Protein AF-A0A1G1LRD0-F1 (afdb_monomer)

Nearest PDB structures (foldseek):
  6spf-assembly1_M  TM=2.568E-01  e=2.663E+00  Pseudomonas aeruginosa
  9g6k-assembly1_Lw  TM=2.158E-01  e=2.663E+00  Toxoplasma gondii

Foldseek 3Di:
DPDPVVVVVVPPDPPPPPDQAWPDDDPFKTFRFLPLPDDCPVVCVVLVVQVFDWDQFDFPDDPPPPPPDDGDRGGTTMTGHD

Solvent-accessible surface area (backbone atoms only — not comparable to full-atom values): 5286 Å² total; per-residue (Å²): 145,87,76,71,76,70,64,70,70,72,74,70,69,83,75,75,81,75,73,73,69,69,71,47,78,53,99,47,34,34,27,43,45,66,60,89,83,58,80,56,67,64,52,45,53,54,20,51,75,71,67,26,50,68,34,83,64,26,70,79,62,70,83,87,52,74,90,80,63,90,68,77,96,50,56,14,37,23,23,44,41,130

Secondary structure (DSSP, 8-state):
--SSTTTGGG------------SEEETTEEEEES-TTS--HHHHHHHHHTT-EEEEEE-SS-SSS-TTS------EEEEE--

Structure (mmCIF, N/CA/C/O backbone):
data_AF-A0A1G1LRD0-F1
#
_entry.id   AF-A0A1G1LRD0-F1
#
loop_
_atom_site.group_PDB
_atom_site.id
_atom_site.type_symbol
_atom_site.label_atom_id
_atom_site.label_alt_id
_atom_site.label_comp_id
_atom_site.label_asym_id
_atom_site.label_entity_id
_atom_site.label_seq_id
_atom_site.pdbx_PDB_ins_code
_atom_site.Cartn_x
_atom_site.Cartn_y
_atom_site.Cartn_z
_atom_site.occupancy
_atom_site.B_iso_or_equiv
_atom_site.auth_seq_id
_atom_site.auth_comp_id
_atom_site.auth_asym_id
_atom_site.auth_atom_id
_atom_site.pdbx_PDB_model_num
ATOM 1 N N . MET A 1 1 ? -10.878 -17.514 49.936 1.00 56.44 1 MET A N 1
ATOM 2 C CA . MET A 1 1 ? -10.926 -18.097 48.573 1.00 56.44 1 MET A CA 1
ATOM 3 C C . MET A 1 1 ? -11.876 -17.317 47.645 1.00 56.44 1 MET A C 1
ATOM 5 O O . MET A 1 1 ? -12.647 -17.927 46.923 1.00 56.44 1 MET A O 1
ATOM 9 N N . LEU A 1 2 ? -11.853 -15.973 47.637 1.00 51.84 2 LEU A N 1
ATOM 10 C CA . LEU A 1 2 ? -12.744 -15.184 46.759 1.00 51.84 2 LEU A CA 1
ATOM 11 C C . LEU A 1 2 ? -12.167 -13.804 46.373 1.00 51.84 2 LEU A C 1
ATOM 13 O O . LEU A 1 2 ? -12.908 -12.851 46.188 1.00 51.84 2 LEU A O 1
ATOM 17 N N . GLN A 1 3 ? -10.837 -13.669 46.301 1.00 48.41 3 GLN A N 1
ATOM 18 C CA . GLN A 1 3 ? -10.178 -12.411 45.892 1.00 48.41 3 GLN A CA 1
ATOM 19 C C . GLN A 1 3 ? -9.198 -12.572 44.720 1.00 48.41 3 GLN A C 1
ATOM 21 O O . GLN A 1 3 ? -8.678 -11.585 44.221 1.00 48.41 3 GLN A O 1
ATOM 26 N N . ILE A 1 4 ? -8.963 -13.799 44.245 1.00 53.09 4 ILE A N 1
ATOM 27 C CA . ILE A 1 4 ? -8.019 -14.058 43.143 1.00 53.09 4 ILE A CA 1
ATOM 28 C C . ILE A 1 4 ? -8.734 -13.991 41.776 1.00 53.09 4 ILE A C 1
ATOM 30 O O . ILE A 1 4 ? -8.102 -13.768 40.749 1.00 53.09 4 ILE A O 1
ATOM 34 N N . LEU A 1 5 ? -10.070 -14.112 41.750 1.00 46.19 5 LEU A N 1
ATOM 35 C CA . LEU A 1 5 ? -10.846 -14.220 40.508 1.00 46.19 5 LEU A CA 1
ATOM 36 C C . LEU A 1 5 ? -10.982 -12.894 39.729 1.00 46.19 5 LEU A C 1
ATOM 38 O O . LEU A 1 5 ? -11.246 -12.923 38.534 1.00 46.19 5 LEU A O 1
ATOM 42 N N . THR A 1 6 ? -10.775 -11.733 40.359 1.00 48.44 6 THR A N 1
ATOM 43 C CA . THR A 1 6 ? -10.913 -10.417 39.702 1.00 48.44 6 THR A CA 1
ATOM 44 C C . THR A 1 6 ? -9.678 -9.971 38.922 1.00 48.44 6 THR A C 1
ATOM 46 O O . THR A 1 6 ? -9.806 -9.158 38.012 1.00 48.44 6 THR A O 1
ATOM 49 N N . VAL A 1 7 ? -8.487 -10.499 39.220 1.00 48.22 7 VAL A N 1
ATOM 50 C CA . VAL A 1 7 ? -7.245 -10.047 38.559 1.00 48.22 7 VAL A CA 1
ATOM 51 C C . VAL A 1 7 ? -7.086 -10.658 37.160 1.00 48.22 7 VAL A C 1
ATOM 53 O O . VAL A 1 7 ? -6.500 -10.040 36.276 1.00 48.22 7 VAL A O 1
ATOM 56 N N . VAL A 1 8 ? -7.663 -11.839 36.918 1.00 51.66 8 VAL A N 1
ATOM 57 C CA . VAL A 1 8 ? -7.488 -12.575 35.652 1.00 51.66 8 VAL A CA 1
ATOM 58 C C . VAL A 1 8 ? -8.260 -11.937 34.483 1.00 51.66 8 VAL A C 1
ATOM 60 O O . VAL A 1 8 ? -7.880 -12.124 33.332 1.00 51.66 8 VAL A O 1
ATOM 63 N N . LEU A 1 9 ? -9.289 -11.118 34.745 1.00 48.16 9 LEU A N 1
ATOM 64 C CA . LEU A 1 9 ? -10.085 -10.479 33.683 1.00 48.16 9 LEU A CA 1
ATOM 65 C C . LEU A 1 9 ? -9.470 -9.187 33.105 1.00 48.16 9 LEU A C 1
ATOM 67 O O . LEU A 1 9 ? -9.940 -8.706 32.079 1.00 48.16 9 LEU A O 1
ATOM 71 N N . LEU A 1 10 ? -8.431 -8.620 33.733 1.00 50.59 10 LEU A N 1
ATOM 72 C CA . LEU A 1 10 ? -7.790 -7.368 33.291 1.00 50.59 10 LEU A CA 1
ATOM 73 C C . LEU A 1 10 ? -6.579 -7.577 32.367 1.00 50.59 10 LEU A C 1
ATOM 75 O O . LEU A 1 10 ? -6.029 -6.606 31.859 1.00 50.59 10 LEU A O 1
ATOM 79 N N . MET A 1 11 ? -6.193 -8.824 32.078 1.00 51.84 11 MET A N 1
ATOM 80 C CA . MET A 1 11 ? -5.182 -9.143 31.053 1.00 51.84 11 MET A CA 1
ATOM 81 C C . MET A 1 11 ? -5.784 -9.211 29.636 1.00 51.84 11 MET A C 1
ATOM 83 O O . MET A 1 11 ? -5.290 -9.917 28.759 1.00 51.84 11 MET A O 1
ATOM 87 N N . GLY A 1 12 ? -6.886 -8.495 29.409 1.00 52.44 12 GLY A N 1
ATOM 88 C CA . GLY A 1 12 ? -7.530 -8.386 28.111 1.00 52.44 12 GLY A CA 1
ATOM 89 C C . GLY A 1 12 ? -6.761 -7.442 27.191 1.00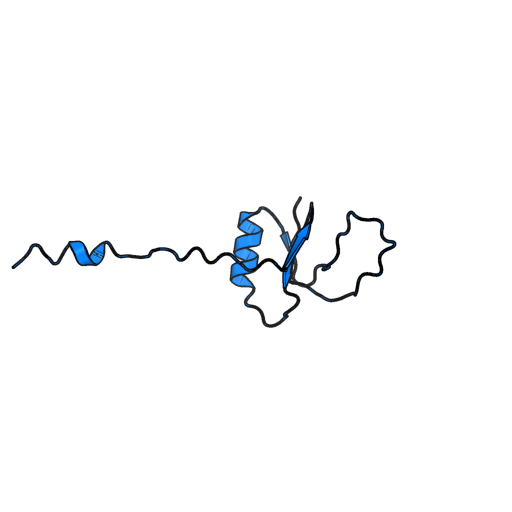 52.44 12 GLY A C 1
ATOM 90 O O . GLY A 1 12 ? -6.876 -6.230 27.314 1.00 52.44 12 GLY A O 1
ATOM 91 N N . MET A 1 13 ? -6.059 -8.035 26.223 1.00 57.91 13 MET A N 1
ATOM 92 C CA . MET A 1 13 ? -5.717 -7.434 24.929 1.00 57.91 13 MET A CA 1
ATOM 93 C C . MET A 1 13 ? -4.670 -6.313 24.978 1.00 57.91 13 MET A C 1
ATOM 95 O O . MET A 1 13 ? -4.952 -5.142 24.733 1.00 57.91 13 MET A O 1
ATOM 99 N N . LEU A 1 14 ? -3.402 -6.698 25.151 1.00 53.12 14 LEU A N 1
ATOM 100 C CA . LEU A 1 14 ? -2.333 -5.950 24.495 1.00 53.12 14 LEU A CA 1
ATOM 101 C C . LEU A 1 14 ? -2.581 -6.068 22.987 1.00 53.12 14 LEU A C 1
ATOM 103 O O . LEU A 1 14 ? -2.245 -7.085 22.383 1.00 53.12 14 LEU A O 1
ATOM 107 N N . ALA A 1 15 ? -3.236 -5.062 22.404 1.00 54.31 15 ALA A N 1
ATOM 108 C CA . ALA A 1 15 ? -3.313 -4.890 20.964 1.00 54.31 15 ALA A CA 1
ATOM 109 C C . ALA A 1 15 ? -1.874 -4.887 20.448 1.00 54.31 15 ALA A C 1
ATOM 111 O O . ALA A 1 15 ? -1.122 -3.931 20.648 1.00 54.31 15 ALA A O 1
ATOM 112 N N . GLN A 1 16 ? -1.460 -6.014 19.877 1.00 48.75 16 GLN A N 1
ATOM 113 C CA . GLN A 1 16 ? -0.162 -6.149 19.255 1.00 48.75 16 GLN A CA 1
ATOM 114 C C . GLN A 1 16 ? -0.154 -5.099 18.149 1.00 48.75 16 GLN A C 1
ATOM 116 O O . GLN A 1 16 ? -0.930 -5.193 17.199 1.00 48.75 16 GLN A O 1
ATOM 121 N N . LYS A 1 17 ? 0.625 -4.028 18.337 1.00 48.06 17 LYS A N 1
ATOM 122 C CA . LYS A 1 17 ? 0.814 -2.973 17.344 1.00 48.06 17 LYS A CA 1
ATOM 123 C C . LYS A 1 17 ? 1.549 -3.611 16.170 1.00 48.06 17 LYS A C 1
ATOM 125 O O . LYS A 1 17 ? 2.768 -3.531 16.081 1.00 48.06 17 LYS A O 1
ATOM 130 N N . SER A 1 18 ? 0.803 -4.329 15.338 1.00 55.22 18 SER A N 1
ATOM 131 C CA . SER A 1 18 ? 1.275 -4.868 14.078 1.00 55.22 18 SER A CA 1
ATOM 132 C C . SER A 1 18 ? 1.593 -3.660 13.213 1.00 55.22 18 SER A C 1
ATOM 134 O O . SER A 1 18 ? 0.693 -2.962 12.744 1.00 55.22 18 SER A O 1
ATOM 136 N N . SER A 1 19 ? 2.876 -3.314 13.118 1.00 78.31 19 SER A N 1
ATOM 137 C CA . SER A 1 19 ? 3.308 -2.353 12.117 1.00 78.31 19 SER A CA 1
ATOM 138 C C . SER A 1 19 ? 3.165 -3.040 10.771 1.00 78.31 19 SER A C 1
ATOM 140 O O . SER A 1 19 ? 3.846 -4.034 10.515 1.00 78.31 19 SER A O 1
ATOM 142 N N . VAL A 1 20 ? 2.278 -2.518 9.932 1.00 91.19 20 VAL A N 1
ATOM 143 C CA . VAL A 1 20 ? 2.196 -2.926 8.534 1.00 91.19 20 VAL A CA 1
ATOM 144 C C . VAL A 1 20 ? 3.591 -2.800 7.902 1.00 91.19 20 VAL A C 1
ATOM 146 O O . VAL A 1 20 ? 4.212 -1.743 8.054 1.00 91.19 20 VAL A O 1
ATOM 149 N N . PRO A 1 21 ? 4.118 -3.851 7.245 1.00 91.75 21 PRO A N 1
ATOM 150 C CA . PRO A 1 21 ? 5.393 -3.767 6.546 1.00 91.75 21 PRO A CA 1
ATOM 151 C C . PRO A 1 21 ? 5.329 -2.708 5.444 1.00 91.75 21 PRO A C 1
ATOM 153 O O . PRO A 1 21 ? 4.383 -2.677 4.661 1.00 91.75 21 PRO A O 1
ATOM 156 N N . ILE A 1 22 ? 6.343 -1.847 5.387 1.00 95.62 22 ILE A N 1
ATOM 157 C CA . ILE A 1 22 ? 6.490 -0.830 4.346 1.00 95.62 22 ILE A CA 1
ATOM 158 C C . ILE A 1 22 ? 7.727 -1.183 3.531 1.00 95.62 22 ILE A C 1
ATOM 160 O O . ILE A 1 22 ? 8.810 -1.328 4.098 1.00 95.62 22 ILE A O 1
ATOM 164 N N . MET A 1 23 ? 7.561 -1.308 2.216 1.00 94.81 23 MET A N 1
ATOM 165 C CA . MET A 1 23 ? 8.662 -1.533 1.287 1.00 94.81 23 MET A CA 1
ATOM 166 C C . MET A 1 23 ? 9.408 -0.222 1.022 1.00 94.81 23 MET A C 1
ATOM 168 O O . MET A 1 23 ? 10.606 -0.146 1.278 1.00 94.81 23 MET A O 1
ATOM 172 N N . ASN A 1 24 ? 8.689 0.829 0.608 1.00 93.38 24 ASN A N 1
ATOM 173 C CA . ASN A 1 24 ? 9.247 2.156 0.331 1.00 93.38 24 ASN A CA 1
ATOM 174 C C . ASN A 1 24 ? 8.320 3.279 0.824 1.00 93.38 24 ASN A C 1
ATOM 176 O O . ASN A 1 24 ? 7.110 3.107 0.964 1.00 93.38 24 ASN A O 1
ATOM 180 N N . THR A 1 25 ? 8.886 4.461 1.064 1.00 93.81 25 THR A N 1
ATOM 181 C CA . THR A 1 25 ? 8.142 5.691 1.369 1.00 93.81 25 THR A CA 1
ATOM 182 C C . THR A 1 25 ? 8.709 6.833 0.540 1.00 93.81 25 THR A C 1
ATOM 184 O O . THR A 1 25 ? 9.914 7.066 0.554 1.00 93.81 25 THR A O 1
ATOM 187 N N . PHE A 1 26 ? 7.821 7.536 -0.147 1.00 92.12 26 PHE A N 1
ATOM 188 C CA . PHE A 1 26 ? 8.070 8.734 -0.936 1.00 92.12 26 PHE A CA 1
ATOM 189 C C . PHE A 1 26 ? 7.288 9.904 -0.341 1.00 92.12 26 PHE A C 1
ATOM 191 O O . PHE A 1 26 ? 6.494 9.736 0.589 1.00 92.12 26 PHE A O 1
ATOM 198 N N . LYS A 1 27 ? 7.498 11.103 -0.885 1.00 90.56 27 LYS A N 1
ATOM 199 C CA . LYS A 1 27 ? 6.855 12.323 -0.384 1.00 90.56 27 LYS A CA 1
ATOM 200 C C . LYS A 1 27 ? 5.322 12.231 -0.383 1.00 90.56 27 LYS A C 1
ATOM 202 O O . LYS A 1 27 ? 4.699 12.662 0.578 1.00 90.56 27 LYS A O 1
ATOM 207 N N . ASN A 1 28 ? 4.747 11.679 -1.446 1.00 92.50 28 ASN A N 1
ATOM 208 C CA . ASN A 1 28 ? 3.307 11.609 -1.705 1.00 92.50 28 ASN A CA 1
ATOM 209 C C . ASN A 1 28 ? 2.789 10.164 -1.808 1.00 92.50 28 ASN A C 1
ATOM 211 O O . ASN A 1 28 ? 1.691 9.940 -2.305 1.00 92.50 28 ASN A O 1
ATOM 215 N N . LYS A 1 29 ? 3.586 9.161 -1.417 1.00 93.69 29 LYS A N 1
ATOM 216 C CA . LYS A 1 29 ? 3.215 7.754 -1.614 1.00 93.69 29 LYS A CA 1
ATOM 217 C C . LYS A 1 29 ? 3.948 6.822 -0.663 1.00 93.69 29 LYS A C 1
ATOM 219 O O . LYS A 1 29 ? 5.127 7.004 -0.380 1.00 93.69 29 LYS A O 1
ATOM 224 N N . ILE A 1 30 ? 3.280 5.768 -0.221 1.00 96.44 30 ILE A N 1
ATOM 225 C CA . ILE A 1 30 ? 3.886 4.633 0.481 1.00 96.44 30 ILE A CA 1
ATOM 226 C C . ILE A 1 30 ? 3.678 3.392 -0.369 1.00 96.44 30 ILE A C 1
ATOM 228 O O . ILE A 1 30 ? 2.580 3.161 -0.860 1.00 96.44 30 ILE A O 1
ATOM 232 N N . VAL A 1 31 ? 4.712 2.571 -0.511 1.00 96.12 31 VAL A N 1
ATOM 233 C CA . VAL A 1 31 ? 4.626 1.281 -1.195 1.00 96.12 31 VAL A CA 1
ATOM 234 C C . VAL A 1 31 ? 4.676 0.182 -0.145 1.00 96.12 31 VAL A C 1
ATOM 236 O O . VAL A 1 31 ? 5.673 0.051 0.568 1.00 96.12 31 VAL A O 1
ATOM 239 N N . TYR A 1 32 ? 3.613 -0.611 -0.039 1.00 97.12 32 TYR A N 1
ATOM 240 C CA . TYR A 1 32 ? 3.529 -1.704 0.929 1.00 97.12 32 TYR A CA 1
ATOM 241 C C . TYR A 1 32 ? 4.230 -2.959 0.420 1.00 97.12 32 TYR A C 1
ATOM 243 O O . TYR A 1 32 ? 5.115 -3.485 1.088 1.00 97.12 32 TYR A O 1
ATOM 251 N N . THR A 1 33 ? 3.838 -3.446 -0.760 1.00 96.25 33 THR A N 1
ATOM 252 C CA . THR A 1 33 ? 4.347 -4.701 -1.329 1.00 96.25 33 THR A CA 1
ATOM 253 C C . THR A 1 33 ? 3.971 -4.843 -2.807 1.00 96.25 33 THR A C 1
ATOM 255 O O . THR A 1 33 ? 2.976 -4.273 -3.248 1.00 96.25 33 THR A O 1
ATOM 258 N N . MET A 1 34 ? 4.748 -5.630 -3.556 1.00 95.38 34 MET A N 1
ATOM 259 C CA . MET A 1 34 ? 4.407 -6.121 -4.906 1.00 95.38 34 MET A CA 1
ATOM 260 C C . MET A 1 34 ? 3.762 -7.519 -4.879 1.00 95.38 34 MET A C 1
ATOM 262 O O . MET A 1 34 ? 3.400 -8.068 -5.918 1.00 95.38 34 MET A O 1
ATOM 266 N N . ASP A 1 35 ? 3.654 -8.134 -3.699 1.00 95.31 35 ASP A N 1
ATOM 267 C CA . ASP A 1 35 ? 3.050 -9.452 -3.542 1.00 95.31 35 ASP A CA 1
ATOM 268 C C . ASP A 1 35 ? 1.522 -9.365 -3.636 1.00 95.31 35 ASP A C 1
ATOM 270 O O . ASP A 1 35 ? 0.839 -8.988 -2.684 1.00 95.31 35 ASP A O 1
ATOM 274 N N 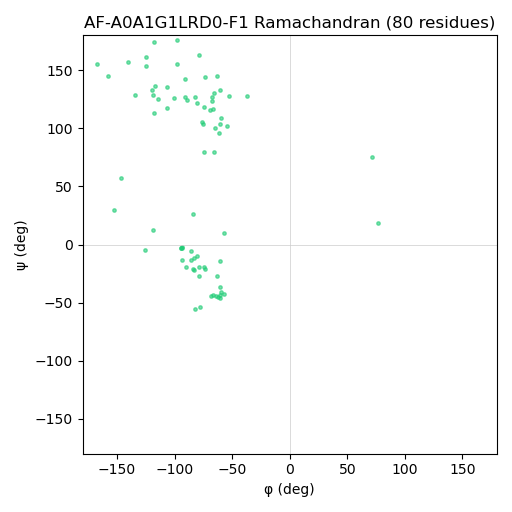. SER A 1 36 ? 0.989 -9.773 -4.788 1.00 93.12 36 SER A N 1
ATOM 275 C CA . SER A 1 36 ? -0.456 -9.843 -5.044 1.00 93.12 36 SER A CA 1
ATOM 276 C C . SER A 1 36 ? -1.233 -10.778 -4.106 1.00 93.12 36 SER A C 1
ATOM 278 O O . SER A 1 36 ? -2.459 -10.711 -4.074 1.00 93.12 36 SER A O 1
ATOM 280 N N . SER A 1 37 ? -0.546 -11.652 -3.358 1.00 95.00 37 SER A N 1
ATOM 281 C CA . SER A 1 37 ? -1.157 -12.562 -2.385 1.00 95.00 37 SER A CA 1
ATOM 282 C C . SER A 1 37 ? -1.198 -12.012 -0.955 1.00 95.00 37 SER A C 1
ATOM 284 O O . SER A 1 37 ? -1.762 -12.662 -0.072 1.00 95.00 37 SER A O 1
ATOM 286 N N . ALA A 1 38 ? -0.633 -10.824 -0.715 1.00 94.50 38 ALA A N 1
ATOM 287 C CA . ALA A 1 38 ? -0.630 -10.204 0.603 1.00 94.50 38 ALA A CA 1
ATOM 288 C C . ALA A 1 38 ? -2.050 -9.872 1.092 1.00 94.50 38 ALA A C 1
ATOM 290 O O . ALA A 1 38 ? -2.919 -9.466 0.318 1.00 94.50 38 ALA A O 1
ATOM 291 N N . ASP A 1 39 ? -2.268 -9.998 2.404 1.00 95.12 39 ASP A N 1
ATOM 292 C CA . ASP A 1 39 ? -3.508 -9.548 3.036 1.00 95.12 39 ASP A CA 1
ATOM 293 C C . ASP A 1 39 ? -3.609 -8.018 2.963 1.00 95.12 39 ASP A C 1
ATOM 295 O O . ASP A 1 39 ? -2.783 -7.294 3.524 1.00 95.12 39 ASP A O 1
ATOM 299 N N . VAL A 1 40 ? -4.622 -7.531 2.246 1.00 95.81 40 VAL A N 1
ATOM 300 C CA . VAL A 1 40 ? -4.803 -6.107 1.946 1.00 95.81 40 VAL A CA 1
ATOM 301 C C . VAL A 1 40 ? -5.503 -5.338 3.058 1.00 95.81 40 VAL A C 1
ATOM 303 O O . VAL A 1 40 ? -5.376 -4.116 3.109 1.00 95.81 40 VAL A O 1
ATOM 306 N N . GLU A 1 41 ? -6.252 -5.999 3.944 1.00 96.81 41 GLU A N 1
ATOM 307 C CA . GLU A 1 41 ? -7.066 -5.295 4.944 1.00 96.81 41 GLU A CA 1
ATOM 308 C C . GLU A 1 41 ? -6.218 -4.489 5.945 1.00 96.81 41 GLU A C 1
ATOM 310 O O . GLU A 1 41 ? -6.514 -3.305 6.147 1.00 96.81 41 GLU A O 1
ATOM 315 N N . PRO A 1 42 ? -5.104 -5.023 6.490 1.00 96.62 42 PRO A N 1
ATOM 316 C CA . PRO A 1 42 ? -4.198 -4.231 7.319 1.00 96.62 42 PRO A CA 1
ATOM 317 C C . PRO A 1 42 ? -3.593 -3.038 6.567 1.00 96.62 42 PRO A C 1
ATOM 319 O O . PRO A 1 42 ? -3.424 -1.966 7.148 1.00 96.62 42 PRO A O 1
ATOM 322 N N . LEU A 1 43 ? -3.293 -3.204 5.272 1.00 97.31 43 LEU A N 1
ATOM 323 C CA . LEU A 1 43 ? -2.694 -2.159 4.433 1.00 97.31 43 LEU A CA 1
ATOM 324 C C . LEU A 1 43 ? -3.682 -1.012 4.193 1.00 97.31 43 LEU A C 1
ATOM 326 O O . LEU A 1 43 ? -3.328 0.156 4.338 1.00 97.31 43 LEU A O 1
ATOM 330 N N . LYS A 1 44 ? -4.943 -1.344 3.891 1.00 97.50 44 LYS A N 1
ATOM 331 C CA . LYS A 1 44 ? -6.036 -0.370 3.755 1.00 97.50 44 LYS A CA 1
ATOM 332 C C . LYS A 1 44 ? -6.258 0.404 5.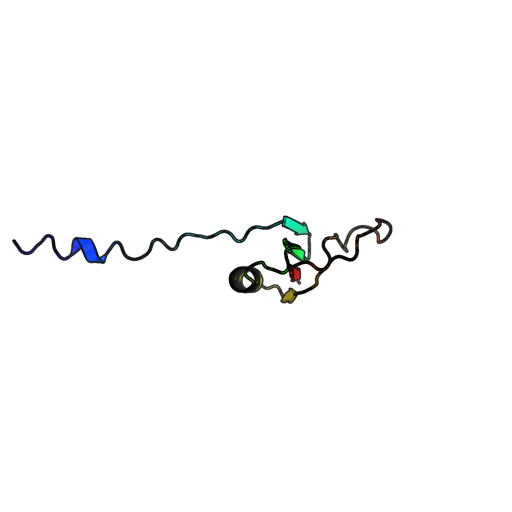048 1.00 97.50 44 LYS A C 1
ATOM 334 O O . LYS A 1 44 ? -6.447 1.619 5.014 1.00 97.50 44 LYS A O 1
ATOM 339 N N . GLU A 1 45 ? -6.248 -0.285 6.189 1.00 97.12 45 GLU A N 1
ATOM 340 C CA . GLU A 1 45 ? -6.446 0.357 7.487 1.00 97.12 45 GLU A CA 1
ATOM 341 C C . GLU A 1 45 ? -5.289 1.305 7.834 1.00 97.12 45 GLU A C 1
ATOM 343 O O . GLU A 1 45 ? -5.531 2.424 8.293 1.00 97.12 45 GLU A O 1
ATOM 348 N N . ASP A 1 46 ? -4.040 0.891 7.598 1.00 96.69 46 ASP A N 1
ATOM 349 C CA . ASP A 1 46 ? -2.867 1.755 7.764 1.00 96.69 46 ASP A CA 1
ATOM 350 C C . ASP A 1 46 ? -2.923 2.962 6.817 1.00 96.69 46 ASP A C 1
ATOM 352 O O . ASP A 1 46 ? -2.751 4.091 7.276 1.00 96.69 46 ASP A O 1
ATOM 356 N N . CYS A 1 47 ? -3.270 2.761 5.543 1.00 97.38 47 CYS A N 1
ATOM 357 C CA . CYS A 1 47 ? -3.381 3.852 4.578 1.00 97.38 47 CYS A CA 1
ATOM 358 C C . CYS A 1 47 ? -4.443 4.882 4.989 1.00 97.38 47 CYS A C 1
ATOM 360 O O . CYS A 1 47 ? -4.174 6.083 5.059 1.00 97.38 47 CYS A O 1
ATOM 362 N N . LYS A 1 48 ? -5.625 4.407 5.398 1.00 97.06 48 LYS A N 1
ATOM 363 C CA . LYS A 1 48 ? -6.696 5.264 5.917 1.00 97.06 48 LYS A CA 1
ATOM 364 C C . LYS A 1 48 ? -6.263 6.045 7.160 1.00 97.06 48 LYS A C 1
ATOM 366 O O . LYS A 1 48 ? -6.599 7.219 7.290 1.00 97.06 48 LYS A O 1
ATOM 371 N N . LYS A 1 49 ? -5.516 5.424 8.084 1.00 96.12 49 LYS A N 1
ATOM 372 C CA . LYS A 1 49 ? -4.980 6.107 9.281 1.00 96.12 49 LYS A CA 1
ATOM 373 C C . LYS A 1 49 ? -3.995 7.221 8.929 1.00 96.12 49 LYS A C 1
ATOM 375 O O . LYS A 1 49 ? -3.857 8.160 9.708 1.00 96.12 49 LYS A O 1
ATOM 380 N N . ARG A 1 50 ? -3.322 7.117 7.782 1.00 95.44 50 ARG A N 1
ATOM 381 C CA . ARG A 1 50 ? -2.404 8.135 7.253 1.00 95.44 50 ARG A CA 1
ATOM 382 C C . ARG A 1 50 ? -3.106 9.220 6.442 1.00 95.44 50 ARG A C 1
ATOM 384 O O . ARG A 1 50 ? -2.451 10.184 6.072 1.00 95.44 50 ARG A O 1
ATOM 391 N N . GLY A 1 51 ? -4.411 9.081 6.203 1.00 96.19 51 GLY A N 1
ATOM 392 C CA . GLY A 1 51 ? -5.189 10.02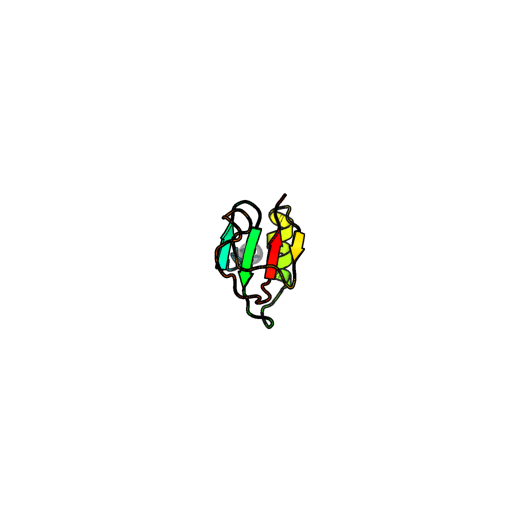2 5.401 1.00 96.19 51 GLY A CA 1
ATOM 393 C C . GLY A 1 51 ? -4.970 9.880 3.896 1.00 96.19 51 GLY A C 1
ATOM 394 O O . GLY A 1 51 ? -5.266 10.823 3.178 1.00 96.19 51 GLY A O 1
ATOM 395 N N . GLY A 1 52 ? -4.447 8.741 3.431 1.00 96.50 52 GLY A N 1
ATOM 396 C CA . GLY A 1 52 ? -4.235 8.491 2.007 1.00 96.50 52 GLY A CA 1
ATOM 397 C C . GLY A 1 52 ? -5.336 7.664 1.345 1.00 96.50 52 GLY A C 1
ATOM 398 O O . GLY A 1 52 ? -6.246 7.143 2.002 1.00 96.50 52 GLY A O 1
ATOM 399 N N . GLU A 1 53 ? -5.201 7.505 0.032 1.00 98.00 53 GLU A N 1
ATOM 400 C CA . GLU A 1 53 ? -6.024 6.645 -0.815 1.00 98.00 53 GLU A CA 1
ATOM 401 C C . GLU A 1 53 ? -5.291 5.330 -1.110 1.00 98.00 53 GLU A C 1
ATOM 403 O O . GLU A 1 53 ? -4.143 5.313 -1.551 1.00 98.00 53 GLU A O 1
ATOM 408 N N . PHE A 1 54 ? -5.941 4.198 -0.830 1.00 97.81 54 PHE A N 1
ATOM 409 C CA . PHE A 1 54 ? -5.337 2.887 -1.052 1.00 97.81 54 PHE A CA 1
ATOM 410 C C . PHE A 1 54 ? -5.472 2.463 -2.516 1.00 97.81 54 PHE A C 1
ATOM 412 O O . PHE A 1 54 ? -6.587 2.374 -3.034 1.00 97.81 54 PHE A O 1
ATOM 419 N N . ASN A 1 55 ? -4.356 2.104 -3.146 1.00 96.62 55 ASN A N 1
ATOM 420 C CA . ASN A 1 55 ? -4.290 1.737 -4.555 1.00 96.62 55 ASN A CA 1
ATOM 421 C C . ASN A 1 55 ? -3.799 0.290 -4.726 1.00 96.62 55 ASN A C 1
ATOM 423 O O . ASN A 1 55 ? -2.780 -0.123 -4.171 1.00 96.62 55 ASN A O 1
ATOM 427 N N . LEU A 1 56 ? -4.554 -0.498 -5.499 1.00 96.62 56 LEU A N 1
ATOM 428 C CA . LEU A 1 56 ? -4.301 -1.926 -5.727 1.00 96.62 56 LEU A CA 1
ATOM 429 C C . LEU A 1 56 ? -3.191 -2.206 -6.754 1.00 96.62 56 LEU A C 1
ATOM 431 O O . LEU A 1 56 ? -2.686 -3.325 -6.817 1.00 96.62 56 LEU A O 1
ATOM 435 N N . CYS A 1 57 ? -2.857 -1.226 -7.588 1.00 95.31 57 CYS A N 1
ATOM 436 C CA . CYS A 1 57 ? -1.824 -1.329 -8.612 1.00 95.31 57 CYS A CA 1
ATOM 437 C C . CYS A 1 57 ? -1.144 0.038 -8.779 1.00 95.31 57 CYS A C 1
ATOM 439 O O . CYS A 1 57 ? -1.145 0.637 -9.853 1.00 95.31 57 CYS A O 1
ATOM 441 N N . GLY A 1 58 ? -0.595 0.550 -7.681 1.00 92.75 58 GLY A N 1
ATOM 442 C CA . GLY A 1 58 ? 0.235 1.743 -7.691 1.00 92.75 58 GLY A CA 1
ATOM 443 C C . GLY A 1 58 ? 1.655 1.448 -8.169 1.00 92.75 58 GLY A C 1
ATOM 444 O O . GLY A 1 58 ? 2.105 0.299 -8.203 1.00 92.75 58 GLY A O 1
ATOM 445 N N . SER A 1 59 ? 2.367 2.513 -8.533 1.00 90.94 59 SER A N 1
ATOM 446 C CA . SER A 1 59 ? 3.770 2.445 -8.942 1.00 90.94 59 SER A CA 1
ATOM 447 C C . SER A 1 59 ? 4.693 2.216 -7.743 1.00 90.94 59 SER A C 1
ATOM 449 O O . SER A 1 59 ? 4.494 2.780 -6.666 1.00 90.94 59 SER A O 1
ATOM 451 N N . THR A 1 60 ? 5.761 1.442 -7.938 1.00 91.38 60 THR A N 1
ATOM 452 C CA . THR A 1 60 ? 6.836 1.288 -6.944 1.00 91.38 60 THR A CA 1
ATOM 453 C C . THR A 1 60 ? 7.839 2.437 -6.954 1.00 91.38 60 THR A C 1
ATOM 455 O O . THR A 1 60 ? 8.713 2.482 -6.089 1.00 91.38 60 THR A O 1
ATOM 458 N N . CYS A 1 61 ? 7.768 3.322 -7.946 1.00 87.19 61 CYS A N 1
ATOM 459 C CA . CYS A 1 61 ? 8.747 4.380 -8.154 1.00 87.19 61 CYS A CA 1
ATOM 460 C C . CYS A 1 61 ? 8.286 5.710 -7.569 1.00 87.19 61 CYS A C 1
ATOM 462 O O . CYS A 1 61 ? 7.084 5.974 -7.423 1.00 87.19 61 CYS A O 1
ATOM 464 N N . ASP A 1 62 ? 9.273 6.547 -7.261 1.00 83.25 62 ASP A N 1
ATOM 465 C CA . ASP A 1 62 ? 9.029 7.947 -6.971 1.00 83.25 62 ASP A CA 1
ATOM 466 C C . ASP A 1 62 ? 8.568 8.640 -8.255 1.00 83.25 62 ASP A C 1
ATOM 468 O O . ASP A 1 62 ? 9.212 8.523 -9.294 1.00 83.25 62 ASP A O 1
ATOM 472 N N . GLU A 1 63 ? 7.435 9.326 -8.183 1.00 73.31 63 GLU A N 1
ATOM 473 C CA . GLU A 1 63 ? 6.908 10.136 -9.288 1.00 73.31 63 GLU A CA 1
ATOM 474 C C . GLU A 1 63 ? 7.344 11.604 -9.160 1.00 73.31 63 GLU A C 1
ATOM 476 O O . GLU A 1 63 ? 7.028 12.425 -10.014 1.00 73.31 63 GLU A O 1
ATOM 481 N N . SER A 1 64 ? 8.055 11.951 -8.081 1.00 68.81 64 SER A N 1
ATOM 482 C CA . SER A 1 64 ? 8.592 13.290 -7.838 1.00 68.81 64 SER A CA 1
ATOM 483 C C . SER A 1 64 ? 10.032 13.478 -8.321 1.00 68.81 64 SER A C 1
ATOM 485 O O . SER A 1 64 ? 10.487 14.619 -8.414 1.00 68.81 64 SER A O 1
ATOM 487 N N . GLU 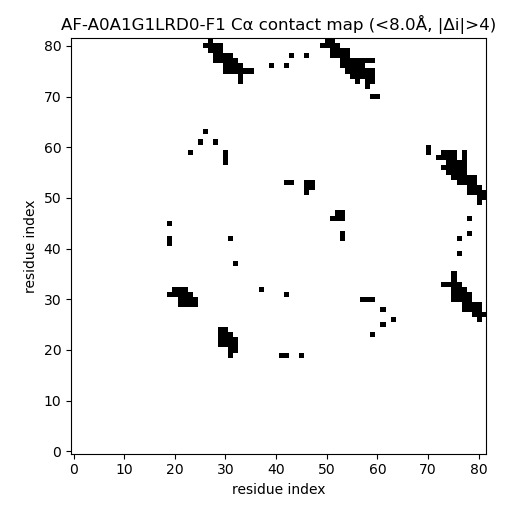A 1 65 ? 10.734 12.392 -8.655 1.00 61.78 65 GLU A N 1
ATOM 488 C CA . GLU A 1 65 ? 12.025 12.451 -9.341 1.00 61.78 65 GLU A CA 1
ATOM 489 C C . GLU A 1 65 ? 11.804 12.408 -10.859 1.00 61.78 65 GLU A C 1
ATOM 491 O O . GLU A 1 65 ? 10.887 11.735 -11.327 1.00 61.78 65 GLU A O 1
ATOM 496 N N . ASP A 1 66 ? 12.611 13.166 -11.614 1.00 59.66 66 ASP A N 1
ATOM 497 C CA . ASP A 1 66 ? 12.531 13.295 -13.075 1.00 59.66 66 ASP A CA 1
ATOM 498 C C . ASP A 1 66 ? 12.152 11.965 -13.749 1.00 59.66 66 ASP A C 1
ATOM 500 O O . ASP A 1 66 ? 12.842 10.959 -13.561 1.00 59.66 66 ASP A O 1
ATOM 504 N N . GLU A 1 67 ? 11.120 11.984 -14.604 1.00 59.28 67 GLU A N 1
ATOM 505 C CA . GLU A 1 67 ? 10.535 10.846 -15.353 1.00 59.28 67 GLU A CA 1
ATOM 506 C C . GLU A 1 67 ? 11.534 10.070 -16.257 1.00 59.28 67 GLU A C 1
ATOM 508 O O . GLU A 1 67 ? 11.160 9.242 -17.085 1.00 59.28 67 GLU A O 1
ATOM 513 N N . THR A 1 68 ? 12.830 10.352 -16.133 1.00 58.50 68 THR A N 1
ATOM 514 C CA . THR A 1 68 ? 13.951 9.791 -16.888 1.00 58.50 68 THR A CA 1
ATOM 515 C C . THR A 1 68 ? 14.499 8.481 -16.313 1.00 58.50 68 THR A C 1
ATOM 517 O O . THR A 1 68 ? 15.248 7.787 -17.007 1.00 58.50 68 THR A O 1
ATOM 520 N N . ILE A 1 69 ? 14.130 8.097 -15.083 1.00 67.50 69 ILE A N 1
ATOM 521 C CA . ILE A 1 69 ? 14.491 6.787 -14.521 1.00 67.50 69 ILE A CA 1
ATOM 522 C C . ILE A 1 69 ? 13.523 5.731 -15.060 1.00 67.50 69 ILE A C 1
ATOM 524 O O . ILE A 1 69 ? 12.313 5.807 -14.867 1.00 67.50 69 ILE A O 1
ATOM 528 N N . ALA A 1 70 ? 14.066 4.705 -15.721 1.00 71.50 70 ALA A N 1
ATOM 529 C CA . ALA A 1 70 ? 13.287 3.560 -16.172 1.00 71.50 70 ALA A CA 1
ATOM 530 C C . ALA A 1 70 ? 12.638 2.848 -14.970 1.00 71.50 70 ALA A C 1
ATOM 532 O O . ALA A 1 70 ? 13.303 2.118 -14.233 1.00 71.50 70 ALA A O 1
ATOM 533 N N . CYS A 1 71 ? 11.335 3.056 -14.786 1.00 79.25 71 CYS A N 1
ATOM 534 C CA . CYS A 1 71 ? 10.543 2.378 -13.771 1.00 79.25 71 CYS A CA 1
ATOM 535 C C . CYS A 1 71 ? 9.934 1.096 -14.348 1.00 79.25 71 CYS A C 1
ATOM 537 O O . CYS A 1 71 ? 9.267 1.120 -15.385 1.00 79.25 71 CYS A O 1
ATOM 539 N N . ALA A 1 72 ? 10.145 -0.037 -13.679 1.00 76.75 72 ALA A N 1
ATOM 540 C CA . ALA A 1 72 ? 9.471 -1.272 -14.052 1.00 76.75 72 ALA A CA 1
ATOM 541 C C . ALA A 1 72 ? 7.964 -1.138 -13.774 1.00 76.75 72 ALA A C 1
ATOM 543 O O . ALA A 1 72 ? 7.560 -0.867 -12.646 1.00 76.75 72 ALA A O 1
ATOM 544 N N . ALA A 1 73 ? 7.134 -1.349 -14.797 1.00 79.44 73 ALA A N 1
ATOM 545 C CA . ALA A 1 73 ? 5.679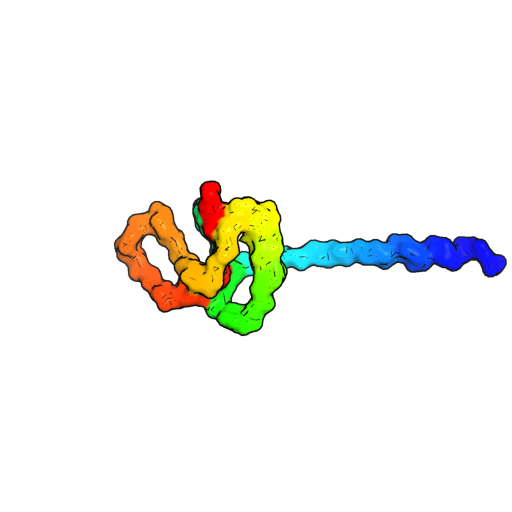 -1.332 -14.669 1.00 79.44 73 ALA A CA 1
ATOM 546 C C . ALA A 1 73 ? 5.185 -2.616 -13.975 1.00 79.44 73 ALA A C 1
ATOM 548 O O . ALA A 1 73 ? 4.756 -3.569 -14.626 1.00 79.44 73 ALA A O 1
ATOM 549 N N . VAL A 1 74 ? 5.295 -2.652 -12.647 1.00 88.62 74 VAL A N 1
ATOM 550 C CA . VAL A 1 74 ? 4.804 -3.737 -11.788 1.00 88.62 74 VAL A CA 1
ATOM 551 C C . VAL A 1 74 ? 3.777 -3.159 -10.819 1.00 88.62 74 VAL A C 1
ATOM 553 O O . VAL A 1 74 ? 4.028 -2.126 -10.204 1.00 88.62 74 VAL A O 1
ATOM 556 N N . CYS A 1 75 ? 2.626 -3.823 -10.676 1.00 93.00 75 CYS A N 1
ATOM 557 C CA . CYS A 1 75 ? 1.619 -3.427 -9.693 1.00 93.00 75 CYS A CA 1
ATOM 558 C C . CYS A 1 75 ? 2.153 -3.619 -8.271 1.00 93.00 75 CYS A C 1
ATOM 560 O O . CYS A 1 75 ? 2.596 -4.712 -7.913 1.00 93.00 75 CYS A O 1
ATOM 562 N N . ALA A 1 76 ? 2.020 -2.587 -7.446 1.00 95.62 76 ALA A N 1
ATOM 563 C CA . ALA A 1 76 ? 2.194 -2.683 -6.007 1.00 95.62 76 ALA A CA 1
ATOM 564 C C . ALA A 1 76 ? 0.955 -2.174 -5.271 1.00 95.62 76 ALA A C 1
ATOM 566 O O . ALA A 1 76 ? 0.229 -1.311 -5.760 1.00 95.62 76 ALA A O 1
ATOM 567 N N . PHE A 1 77 ? 0.737 -2.680 -4.061 1.00 97.62 77 PHE A N 1
ATOM 568 C CA . PHE A 1 77 ? -0.194 -2.057 -3.131 1.00 97.62 77 PHE A CA 1
ATOM 569 C C . PHE A 1 77 ? 0.446 -0.789 -2.574 1.00 97.62 77 PHE A C 1
ATOM 571 O O . PHE A 1 77 ? 1.498 -0.860 -1.928 1.00 97.62 77 PHE A O 1
ATOM 578 N N . THR A 1 78 ? -0.177 0.361 -2.825 1.00 97.00 78 THR A N 1
ATOM 579 C CA . THR A 1 78 ? 0.320 1.668 -2.382 1.00 97.00 78 THR A CA 1
ATOM 580 C C . THR A 1 78 ? -0.720 2.426 -1.565 1.00 97.00 78 THR A C 1
ATOM 582 O O . THR A 1 78 ? -1.909 2.105 -1.568 1.00 97.00 78 THR A O 1
ATOM 585 N N . CYS A 1 79 ? -0.241 3.413 -0.815 1.00 97.62 79 CYS A N 1
ATOM 586 C CA . CYS A 1 79 ? -1.055 4.452 -0.209 1.00 97.62 7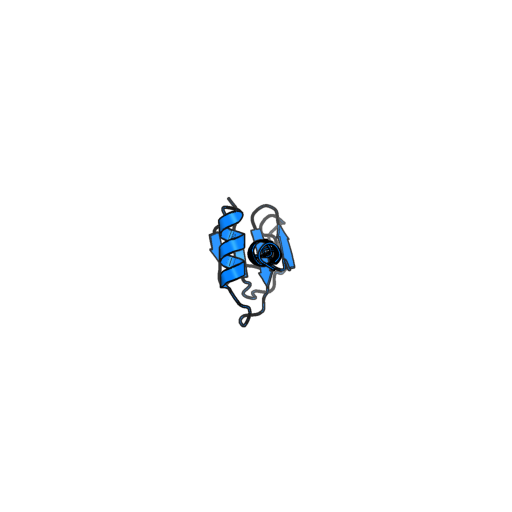9 CYS A CA 1
ATOM 587 C C . CYS A 1 79 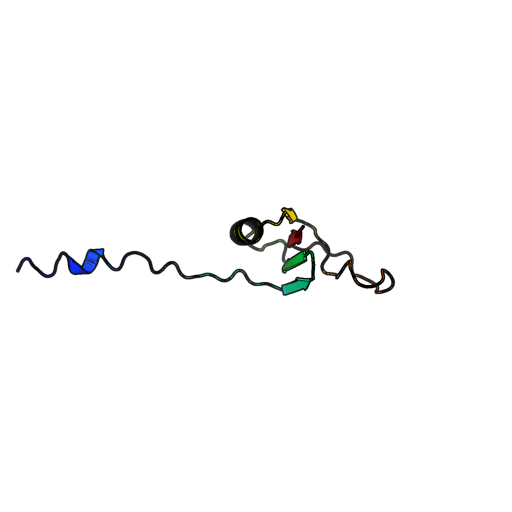? -0.627 5.792 -0.792 1.00 97.62 79 CYS A C 1
ATOM 589 O O . CYS A 1 79 ? 0.500 6.225 -0.535 1.00 97.62 79 CYS A O 1
ATOM 591 N N . ASP A 1 80 ? -1.504 6.420 -1.558 1.00 95.88 80 ASP A N 1
ATOM 592 C CA . ASP A 1 80 ? -1.249 7.699 -2.207 1.00 95.88 80 ASP A CA 1
ATOM 593 C C . ASP A 1 80 ? -1.671 8.818 -1.234 1.00 95.88 80 ASP A C 1
ATO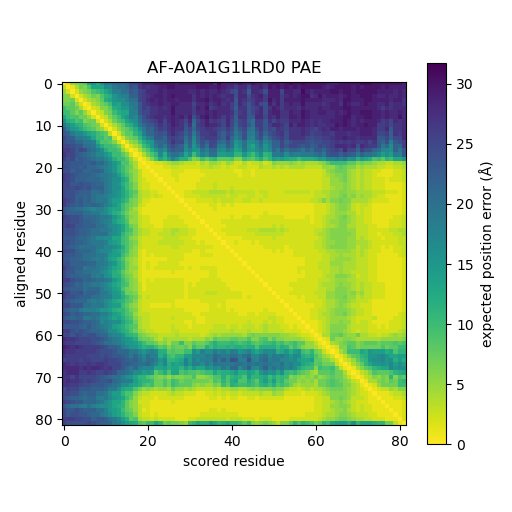M 595 O O . ASP A 1 80 ? -2.773 8.797 -0.684 1.00 95.88 80 ASP A O 1
ATOM 599 N N . LEU A 1 81 ? -0.753 9.735 -0.927 1.00 94.06 81 LEU A N 1
ATOM 600 C CA . LEU A 1 81 ? -0.905 10.784 0.088 1.00 94.06 81 LEU A CA 1
ATOM 601 C C . LEU A 1 81 ? -1.109 12.143 -0.601 1.00 94.06 81 LEU A C 1
ATOM 603 O O . LEU A 1 81 ? -0.382 12.454 -1.547 1.00 94.06 81 LEU A O 1
ATOM 607 N N . GLU A 1 82 ? -2.067 12.939 -0.110 1.00 79.38 82 GLU A N 1
ATOM 608 C CA . GLU A 1 82 ? -2.309 14.328 -0.556 1.00 79.38 82 GLU A CA 1
ATOM 609 C C . GLU A 1 82 ? -1.201 15.309 -0.130 1.00 79.38 82 GLU A C 1
ATOM 611 O O . GLU A 1 82 ? -0.669 15.181 1.001 1.00 79.38 82 GLU A O 1
#

Radius of gyration: 19.42 Å; Cα contacts (8 Å, |Δi|>4): 111; chains: 1; bounding box: 27×32×66 Å

pLDDT: mean 81.31, std 18.58, range [46.19, 98.0]

Mean predicted aligned error: 10.57 Å

Sequence (82 aa):
MLQILTVVLLMGMLAQKSSVPIMNTFKNKIVYTMDSSADVEPLKEDCKKRGGEFNLCGSTCDESEDETIACAAVCAFTCDLE